Protein AF-J4CDX4-F1 (afdb_monomer_lite)

Structure (mmCIF, N/CA/C/O backbone):
data_AF-J4CDX4-F1
#
_entry.id   AF-J4CDX4-F1
#
loop_
_atom_site.group_PDB
_atom_site.id
_atom_site.type_symbol
_atom_site.label_atom_id
_atom_site.label_alt_id
_atom_site.label_comp_id
_atom_site.label_asym_id
_atom_site.label_entity_id
_atom_site.label_seq_id
_atom_site.pdbx_PDB_ins_code
_atom_site.Cartn_x
_atom_site.Cartn_y
_atom_site.Cartn_z
_atom_site.occupancy
_atom_site.B_iso_or_equiv
_atom_site.auth_seq_id
_atom_site.auth_comp_id
_atom_site.auth_asym_id
_atom_site.auth_atom_id
_atom_site.pdbx_PDB_model_num
ATOM 1 N N . MET A 1 1 ? 7.674 -5.686 -37.177 1.00 48.81 1 MET A N 1
ATOM 2 C CA . MET A 1 1 ? 8.378 -5.517 -35.895 1.00 48.81 1 MET A CA 1
ATOM 3 C C . MET A 1 1 ? 8.408 -4.025 -35.681 1.00 48.81 1 MET A C 1
ATOM 5 O O . MET A 1 1 ? 9.216 -3.351 -36.311 1.00 48.81 1 MET A O 1
ATOM 9 N N . THR A 1 2 ? 7.342 -3.503 -35.084 1.00 55.25 2 THR A N 1
ATOM 10 C CA . THR A 1 2 ? 7.049 -2.072 -35.105 1.00 55.25 2 THR A CA 1
ATOM 11 C C . THR A 1 2 ? 7.727 -1.428 -33.908 1.00 55.25 2 THR A C 1
ATOM 13 O O . THR A 1 2 ? 7.563 -1.885 -32.787 1.00 55.25 2 THR A O 1
ATOM 16 N N . ALA A 1 3 ? 8.506 -0.376 -34.158 1.00 59.97 3 ALA A N 1
ATOM 17 C CA . ALA A 1 3 ? 9.281 0.347 -33.147 1.00 59.97 3 ALA A CA 1
ATOM 18 C C . ALA A 1 3 ? 8.435 0.959 -32.011 1.00 59.97 3 ALA A C 1
ATOM 20 O O . ALA A 1 3 ? 8.993 1.494 -31.064 1.00 59.97 3 ALA A O 1
ATOM 21 N N . SER A 1 4 ? 7.105 0.890 -32.114 1.00 63.25 4 SER A N 1
ATOM 22 C CA . SER A 1 4 ? 6.165 1.314 -31.082 1.00 63.25 4 SER A CA 1
ATOM 23 C C . SER A 1 4 ? 6.011 0.307 -29.940 1.00 63.25 4 SER A C 1
ATOM 25 O O . SER A 1 4 ? 5.746 0.744 -28.829 1.00 63.25 4 SER A O 1
ATOM 27 N N . GLU A 1 5 ? 6.197 -0.995 -30.200 1.00 65.81 5 GLU A N 1
ATOM 28 C CA . GLU A 1 5 ? 5.993 -2.072 -29.210 1.00 65.81 5 GLU A CA 1
ATOM 29 C C . GLU A 1 5 ? 7.015 -1.975 -28.054 1.00 65.81 5 GLU A C 1
ATOM 31 O O . GLU A 1 5 ? 6.682 -2.128 -26.884 1.00 65.81 5 GLU A O 1
ATOM 36 N N . ASP A 1 6 ? 8.261 -1.594 -28.352 1.00 74.75 6 ASP A N 1
ATOM 37 C CA . ASP A 1 6 ? 9.307 -1.442 -27.334 1.00 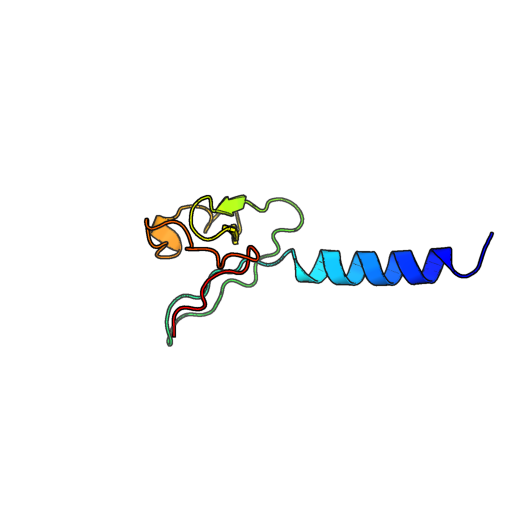74.75 6 ASP A CA 1
ATOM 38 C C . ASP A 1 6 ? 9.086 -0.226 -26.405 1.00 74.75 6 ASP A C 1
ATOM 40 O O . ASP A 1 6 ? 9.539 -0.215 -25.259 1.00 74.75 6 ASP A O 1
ATOM 44 N N . GLU A 1 7 ? 8.405 0.824 -26.877 1.00 83.19 7 GLU A N 1
ATOM 45 C CA . GLU A 1 7 ? 8.143 2.032 -26.083 1.00 83.19 7 GLU A CA 1
ATOM 46 C C . GLU A 1 7 ? 7.016 1.813 -25.063 1.00 83.19 7 GLU A C 1
ATOM 48 O O . GLU A 1 7 ? 7.076 2.334 -23.942 1.00 83.19 7 GLU A O 1
ATOM 53 N N . ASP A 1 8 ? 5.998 1.030 -25.429 1.00 82.62 8 ASP A N 1
ATOM 54 C CA . ASP A 1 8 ? 4.889 0.709 -24.533 1.00 82.62 8 ASP A CA 1
ATOM 55 C C . ASP A 1 8 ? 5.279 -0.293 -23.437 1.00 82.62 8 ASP A C 1
ATOM 57 O O . ASP A 1 8 ? 4.897 -0.094 -22.276 1.00 82.62 8 ASP A O 1
ATOM 61 N N . ASP A 1 9 ? 6.141 -1.264 -23.744 1.00 84.12 9 ASP A N 1
ATOM 62 C CA . ASP A 1 9 ? 6.728 -2.174 -22.756 1.00 84.12 9 ASP A CA 1
ATOM 63 C C . ASP A 1 9 ? 7.550 -1.425 -21.690 1.00 84.12 9 ASP A C 1
ATOM 65 O O . ASP A 1 9 ? 7.425 -1.684 -20.485 1.00 84.12 9 ASP A O 1
ATOM 69 N N . LEU A 1 10 ? 8.352 -0.433 -22.095 1.00 84.50 10 LEU A N 1
ATOM 70 C CA . LEU A 1 10 ? 9.126 0.394 -21.160 1.00 84.50 10 LEU A CA 1
ATOM 71 C C . LEU A 1 10 ? 8.228 1.226 -20.233 1.00 84.50 10 LEU A C 1
ATOM 73 O O . LEU A 1 10 ? 8.542 1.407 -19.048 1.00 84.50 10 LEU A O 1
ATOM 77 N N . LEU A 1 11 ? 7.103 1.721 -20.752 1.00 83.81 11 LEU A N 1
ATOM 78 C CA . LEU A 1 11 ? 6.125 2.473 -19.969 1.00 83.81 11 LEU A CA 1
ATOM 79 C C . LEU A 1 11 ? 5.407 1.556 -18.969 1.00 83.81 11 LEU A C 1
ATOM 81 O O . LEU A 1 11 ? 5.241 1.922 -17.800 1.00 83.81 11 LEU A O 1
ATOM 85 N N . LEU A 1 12 ? 5.046 0.342 -19.390 1.00 85.00 12 LEU A N 1
ATOM 86 C CA . LEU A 1 12 ? 4.401 -0.648 -18.534 1.00 85.00 12 LEU A CA 1
ATOM 87 C C . LEU A 1 12 ? 5.315 -1.072 -17.373 1.00 85.00 12 LEU A C 1
ATOM 89 O O . LEU A 1 12 ? 4.877 -1.106 -16.220 1.00 85.00 12 LEU A O 1
ATOM 93 N N . ASP A 1 13 ? 6.601 -1.309 -17.643 1.00 82.31 13 ASP A N 1
ATOM 94 C CA . ASP A 1 13 ? 7.579 -1.724 -16.631 1.00 82.31 13 ASP A CA 1
ATOM 95 C C . ASP A 1 13 ? 7.845 -0.623 -15.580 1.00 82.31 13 ASP A C 1
ATOM 97 O O . ASP A 1 13 ? 8.065 -0.909 -14.398 1.00 82.31 13 ASP A O 1
ATOM 101 N N . SER A 1 14 ? 7.756 0.654 -15.975 1.00 80.25 14 SER A N 1
ATOM 102 C CA . SER A 1 14 ? 7.838 1.799 -15.055 1.00 80.25 14 SER A CA 1
ATOM 103 C C . SER A 1 14 ? 6.666 1.833 -14.066 1.00 80.25 14 SER A C 1
ATOM 105 O O . SER A 1 14 ? 6.879 1.919 -12.852 1.00 80.25 14 SER A O 1
ATOM 107 N N . VAL A 1 15 ? 5.434 1.679 -14.562 1.00 80.19 15 VAL A N 1
ATOM 108 C CA . VAL A 1 15 ? 4.218 1.656 -13.728 1.00 80.19 15 VAL A CA 1
ATOM 109 C C . VAL A 1 15 ? 4.238 0.464 -12.776 1.00 80.19 15 VAL A C 1
ATOM 111 O O . VAL A 1 15 ? 3.923 0.583 -11.590 1.00 80.19 15 VAL A O 1
ATOM 114 N N . ILE A 1 16 ? 4.660 -0.695 -13.273 1.00 79.12 16 ILE A N 1
ATOM 115 C CA . ILE A 1 16 ? 4.781 -1.911 -12.477 1.00 79.12 16 ILE A CA 1
ATOM 116 C C . ILE A 1 16 ? 5.746 -1.694 -11.299 1.00 79.12 16 ILE A C 1
ATOM 118 O O . ILE A 1 16 ? 5.383 -1.984 -10.155 1.00 79.12 16 ILE A O 1
ATOM 122 N N . LYS A 1 17 ? 6.929 -1.113 -11.541 1.00 70.75 17 LYS A N 1
ATOM 123 C CA . LYS A 1 17 ? 7.908 -0.795 -10.485 1.00 70.75 17 LYS A CA 1
ATOM 124 C C . LYS A 1 17 ? 7.357 0.174 -9.442 1.00 70.75 17 LYS A C 1
ATOM 126 O O . LYS A 1 17 ? 7.612 -0.014 -8.254 1.00 70.75 17 LYS A O 1
ATOM 131 N N . GLU A 1 18 ? 6.578 1.170 -9.856 1.00 69.62 18 GLU A N 1
ATOM 132 C CA . GLU A 1 18 ? 5.995 2.148 -8.932 1.00 69.62 18 GLU A CA 1
ATOM 133 C C . GLU A 1 18 ? 4.952 1.511 -7.993 1.00 69.62 18 GLU A C 1
ATOM 135 O O . GLU A 1 18 ? 4.902 1.813 -6.798 1.00 69.62 18 GLU A O 1
ATOM 140 N N . THR A 1 19 ? 4.164 0.555 -8.493 1.00 70.38 19 THR A N 1
ATOM 141 C CA . THR A 1 19 ? 3.097 -0.099 -7.708 1.00 70.38 19 THR A CA 1
ATOM 142 C C . THR A 1 19 ? 3.586 -1.154 -6.710 1.00 70.38 19 THR A C 1
ATOM 144 O O . THR A 1 19 ? 2.808 -1.638 -5.883 1.00 70.38 19 THR A O 1
ATOM 147 N N . TRP A 1 20 ? 4.861 -1.540 -6.767 1.00 82.19 20 TRP A N 1
ATOM 148 C CA . TRP A 1 20 ? 5.413 -2.678 -6.030 1.00 82.19 20 TRP A CA 1
ATOM 149 C C . TRP A 1 20 ? 6.151 -2.292 -4.752 1.00 82.19 20 TRP A C 1
ATOM 151 O O . TRP A 1 20 ? 7.059 -2.994 -4.319 1.00 82.19 20 TRP A O 1
ATOM 161 N N . THR A 1 21 ? 5.720 -1.240 -4.064 1.00 85.81 21 THR A N 1
ATOM 162 C CA . THR A 1 21 ? 6.311 -0.815 -2.786 1.00 85.81 21 THR A CA 1
ATOM 163 C C . THR A 1 21 ? 5.303 -0.885 -1.641 1.00 85.81 21 THR A C 1
ATOM 165 O O . THR A 1 21 ? 4.093 -0.739 -1.823 1.00 85.81 21 THR A O 1
ATOM 168 N N . CYS A 1 22 ? 5.789 -1.173 -0.434 1.00 88.06 22 CYS A N 1
ATOM 169 C CA . CYS A 1 22 ? 4.948 -1.210 0.757 1.00 88.06 22 CYS A CA 1
ATOM 170 C C . CYS A 1 22 ? 4.484 0.205 1.150 1.00 88.06 22 CYS A C 1
ATOM 172 O O . CYS A 1 22 ? 5.296 1.058 1.487 1.00 88.06 22 CYS A O 1
ATOM 174 N N . HIS A 1 23 ? 3.172 0.445 1.220 1.00 83.38 23 HIS A N 1
ATOM 175 C CA . HIS A 1 23 ? 2.614 1.752 1.605 1.00 83.38 23 HIS A CA 1
ATOM 176 C C . HIS A 1 23 ? 2.557 1.961 3.143 1.00 83.38 23 HIS A C 1
ATOM 178 O O . HIS A 1 23 ? 1.698 2.677 3.672 1.00 83.38 23 HIS A O 1
ATOM 184 N N . TYR A 1 24 ? 3.424 1.312 3.922 1.00 85.19 24 TYR A N 1
ATOM 185 C CA . TYR A 1 24 ? 3.440 1.508 5.374 1.00 85.19 24 TYR A CA 1
ATOM 186 C C . TYR A 1 24 ? 4.170 2.804 5.734 1.00 85.19 24 TYR A C 1
ATOM 188 O O . TYR A 1 24 ? 5.383 2.912 5.557 1.00 85.19 24 TYR A O 1
ATOM 196 N N . VAL A 1 25 ? 3.417 3.772 6.259 1.00 81.31 25 VAL A N 1
ATOM 197 C CA . VAL A 1 25 ? 3.926 5.049 6.770 1.00 81.31 25 VAL A CA 1
ATOM 198 C C . VAL A 1 25 ? 3.514 5.146 8.238 1.00 81.31 25 VAL A C 1
ATOM 200 O O . VAL A 1 25 ? 2.390 5.566 8.529 1.00 81.31 25 VAL A O 1
ATOM 203 N N . PRO A 1 26 ? 4.360 4.689 9.170 1.00 72.44 26 PRO A N 1
ATOM 204 C CA . PRO A 1 26 ? 4.139 4.965 10.577 1.00 72.44 26 PRO A CA 1
ATOM 205 C C . PRO A 1 26 ? 4.326 6.471 10.816 1.00 72.44 26 PRO A C 1
ATOM 207 O O . PRO A 1 26 ? 5.002 7.139 10.039 1.00 72.44 26 PRO A O 1
ATOM 210 N N . GLY A 1 27 ? 3.644 7.029 11.821 1.00 67.69 27 GLY A N 1
ATOM 211 C CA . GLY A 1 27 ? 3.581 8.480 12.056 1.00 67.69 27 GLY A CA 1
ATOM 212 C C . GLY A 1 27 ? 4.950 9.175 12.158 1.00 67.69 27 GLY A C 1
ATOM 213 O O . GLY A 1 27 ? 5.984 8.521 12.172 1.00 67.69 27 GLY A O 1
ATOM 214 N N . ALA A 1 28 ? 4.934 10.508 12.280 1.00 60.50 28 ALA A N 1
ATOM 215 C CA . ALA A 1 28 ? 6.022 11.472 12.019 1.00 60.50 28 ALA A CA 1
ATOM 216 C C . ALA A 1 28 ? 7.467 11.175 12.501 1.00 60.50 28 ALA A C 1
ATOM 218 O O . ALA A 1 28 ? 8.373 11.891 12.092 1.00 60.50 28 ALA A O 1
ATOM 219 N N . ASN A 1 29 ? 7.710 10.155 13.326 1.00 61.75 29 ASN A N 1
ATOM 220 C CA . ASN A 1 29 ? 9.024 9.804 13.869 1.00 61.75 29 ASN A CA 1
ATOM 221 C C . ASN A 1 29 ? 9.522 8.393 13.503 1.00 61.75 29 ASN A C 1
ATOM 223 O O . ASN A 1 29 ? 10.560 7.982 14.016 1.00 61.75 29 ASN A O 1
ATOM 227 N N . LEU A 1 30 ? 8.819 7.629 12.658 1.00 70.19 30 LEU A N 1
ATOM 228 C CA . LEU A 1 30 ? 9.227 6.262 12.312 1.00 70.19 30 LEU A CA 1
ATOM 229 C C . LEU A 1 30 ? 9.408 6.110 10.788 1.00 70.19 30 LEU A C 1
ATOM 231 O O . LEU A 1 30 ? 8.610 6.652 10.021 1.00 70.19 30 LEU A O 1
ATOM 235 N N . PRO A 1 31 ? 10.456 5.403 10.317 1.00 77.00 31 PRO A N 1
ATOM 236 C CA . PRO A 1 31 ? 10.714 5.266 8.890 1.00 77.00 31 PRO A CA 1
ATOM 237 C C . PRO A 1 31 ? 9.594 4.486 8.194 1.00 77.00 31 PRO A C 1
ATOM 239 O O . PRO A 1 31 ? 9.154 3.432 8.656 1.00 77.00 31 PRO A O 1
ATOM 242 N N . SER A 1 32 ? 9.162 4.998 7.041 1.00 82.75 32 SER A N 1
ATOM 243 C CA . SER A 1 32 ? 8.279 4.283 6.120 1.00 82.75 32 SER A CA 1
ATOM 244 C C . SER A 1 32 ? 8.924 2.984 5.641 1.00 82.75 32 SER A C 1
ATOM 246 O O . SER A 1 32 ? 10.130 2.937 5.388 1.00 82.75 32 SER A O 1
ATOM 248 N N . CYS A 1 33 ? 8.124 1.934 5.463 1.00 85.50 33 CYS A N 1
ATOM 249 C CA . CYS A 1 33 ? 8.631 0.664 4.954 1.00 85.50 33 CYS A CA 1
ATOM 250 C C . CYS A 1 33 ? 8.984 0.794 3.472 1.00 85.50 33 CYS A C 1
ATOM 252 O O . CYS A 1 33 ? 8.117 1.078 2.655 1.00 85.50 33 CYS A O 1
ATOM 254 N N . LYS A 1 34 ? 10.243 0.524 3.124 1.00 80.94 34 LYS A N 1
ATOM 255 C CA . LYS A 1 34 ? 10.734 0.542 1.739 1.00 80.94 34 LYS A CA 1
ATOM 256 C C . LYS A 1 34 ? 10.884 -0.862 1.139 1.00 80.94 34 LYS A C 1
ATOM 258 O O . LYS A 1 34 ? 11.684 -1.060 0.239 1.00 80.94 34 LYS A O 1
ATOM 263 N N . GLU A 1 35 ? 10.164 -1.843 1.683 1.00 83.88 35 GLU A N 1
ATOM 264 C CA . GLU A 1 35 ? 10.258 -3.234 1.232 1.00 83.88 35 GLU A CA 1
ATOM 265 C C . GLU A 1 35 ? 9.457 -3.451 -0.057 1.00 83.88 35 GLU A C 1
ATOM 267 O O . GLU A 1 35 ? 8.287 -3.053 -0.151 1.00 83.88 35 GLU A O 1
ATOM 272 N N . ASP A 1 36 ? 10.096 -4.095 -1.035 1.00 83.31 36 ASP A N 1
ATOM 273 C CA . ASP A 1 36 ? 9.501 -4.424 -2.322 1.00 83.31 36 ASP A CA 1
ATOM 274 C C . ASP A 1 36 ? 8.416 -5.495 -2.165 1.00 83.31 36 ASP A C 1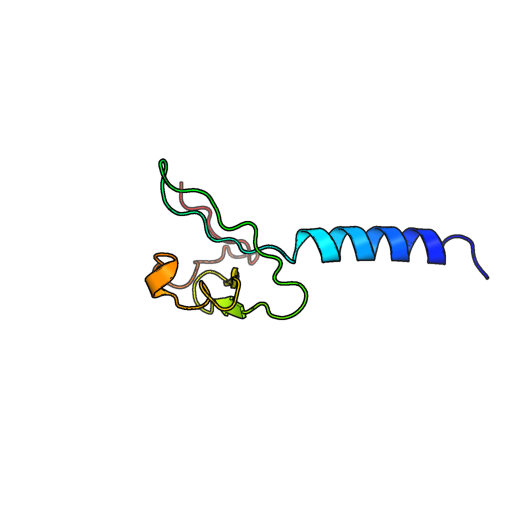
ATOM 276 O O . ASP A 1 36 ? 8.616 -6.588 -1.637 1.00 83.31 36 ASP A O 1
ATOM 280 N N . THR A 1 37 ? 7.237 -5.185 -2.685 1.00 83.69 37 THR A N 1
ATOM 281 C CA . THR A 1 37 ? 6.073 -6.077 -2.754 1.00 83.69 37 THR A CA 1
ATOM 282 C C . THR A 1 37 ? 5.933 -6.738 -4.127 1.00 83.69 37 THR A C 1
ATOM 284 O O . THR A 1 37 ? 4.900 -7.340 -4.414 1.00 83.69 37 THR A O 1
ATOM 287 N N . LYS A 1 38 ? 6.989 -6.660 -4.957 1.00 80.25 38 LYS A N 1
ATOM 288 C CA . LYS A 1 38 ? 7.084 -7.259 -6.300 1.00 80.25 38 LYS A CA 1
ATOM 289 C C . LYS A 1 38 ? 6.767 -8.752 -6.299 1.00 80.25 38 LYS A C 1
ATOM 291 O O . LYS A 1 38 ? 6.032 -9.225 -7.156 1.00 80.25 38 LYS A O 1
ATOM 296 N N . VAL A 1 39 ? 7.327 -9.485 -5.336 1.00 77.44 39 VAL A N 1
ATOM 297 C CA . VAL A 1 39 ? 7.162 -10.945 -5.244 1.00 77.44 39 VAL A CA 1
ATOM 298 C C . VAL A 1 39 ? 5.948 -11.306 -4.391 1.00 77.44 39 VAL A C 1
ATOM 300 O O . VAL A 1 39 ? 5.151 -12.154 -4.778 1.00 77.44 39 VAL A O 1
ATOM 303 N N . VAL A 1 40 ? 5.783 -10.651 -3.235 1.00 80.25 40 VAL A N 1
ATOM 304 C CA . VAL A 1 40 ? 4.661 -10.911 -2.324 1.00 80.25 40 VAL A CA 1
ATOM 305 C C . VAL A 1 40 ? 4.108 -9.601 -1.769 1.00 80.25 40 VAL A C 1
ATOM 307 O O . VAL A 1 40 ? 4.596 -9.054 -0.777 1.00 80.25 40 VAL A O 1
ATOM 310 N N . GLY A 1 41 ? 3.055 -9.111 -2.419 1.00 86.38 41 GLY A N 1
ATOM 311 C CA . GLY A 1 41 ? 2.250 -7.981 -1.971 1.00 86.38 41 GLY A CA 1
ATOM 312 C C . GLY A 1 41 ? 0.858 -8.429 -1.545 1.00 86.38 41 GLY A C 1
ATOM 313 O O . GLY A 1 41 ? 0.224 -9.236 -2.220 1.00 86.38 41 GLY A O 1
ATOM 314 N N . HIS A 1 42 ? 0.371 -7.889 -0.431 1.00 87.12 42 HIS A N 1
ATOM 315 C CA . HIS A 1 42 ? -1.002 -8.085 0.018 1.00 87.12 42 HIS A CA 1
ATOM 316 C C . HIS A 1 42 ? -1.767 -6.766 -0.009 1.00 87.12 42 HIS A C 1
ATOM 318 O O . HIS A 1 42 ? -1.336 -5.767 0.572 1.00 87.12 42 HIS A O 1
ATOM 324 N N . ASP A 1 43 ? -2.933 -6.790 -0.646 1.00 87.31 43 ASP A N 1
ATOM 325 C CA . ASP A 1 43 ? -3.828 -5.646 -0.746 1.00 87.31 43 ASP A CA 1
ATOM 326 C C . ASP A 1 43 ? -4.826 -5.644 0.419 1.00 87.31 43 ASP A C 1
ATOM 328 O O . ASP A 1 43 ? -5.569 -6.603 0.655 1.00 87.31 43 ASP A O 1
ATOM 332 N N . CYS A 1 44 ? -4.839 -4.556 1.188 1.00 86.12 44 CYS A N 1
ATOM 333 C CA . CYS A 1 44 ? -5.723 -4.437 2.341 1.00 86.12 44 CYS A CA 1
ATOM 334 C C . CYS A 1 44 ? -7.176 -4.202 1.903 1.00 86.12 44 CYS A C 1
ATOM 336 O O . CYS A 1 44 ? -7.472 -3.265 1.161 1.00 86.12 44 CYS A O 1
ATOM 338 N N . LYS A 1 45 ? -8.119 -4.992 2.433 1.00 82.50 45 LYS A N 1
ATOM 339 C CA . LYS A 1 45 ? -9.552 -4.907 2.085 1.00 82.50 45 LYS A CA 1
ATOM 340 C C . LYS A 1 45 ? -10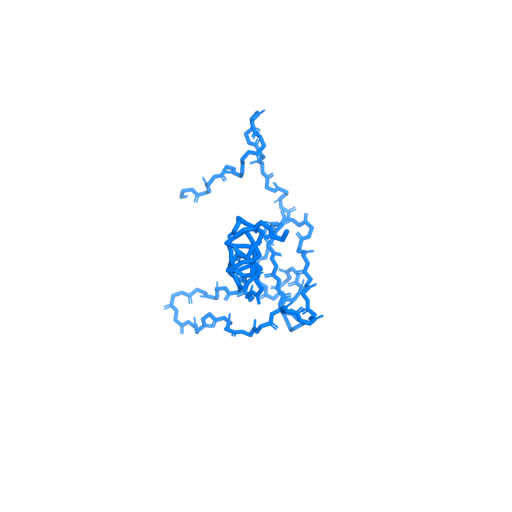.207 -3.566 2.449 1.00 82.50 45 LYS A C 1
ATOM 342 O O . LYS A 1 45 ? -11.207 -3.195 1.841 1.00 82.50 45 LYS A O 1
ATOM 347 N N . TYR A 1 46 ? -9.656 -2.840 3.421 1.00 82.50 46 TYR A N 1
ATOM 348 C CA . TYR A 1 46 ? -10.248 -1.602 3.934 1.00 82.50 46 TYR A CA 1
ATOM 349 C C . TYR A 1 46 ? -9.717 -0.360 3.216 1.00 82.50 46 TYR A C 1
ATOM 351 O O . TYR A 1 46 ? -10.503 0.444 2.714 1.00 82.50 46 TYR A O 1
ATOM 359 N N . CYS A 1 47 ? -8.388 -0.210 3.143 1.00 80.62 47 CYS A N 1
ATOM 360 C CA . CYS A 1 47 ? -7.736 0.957 2.542 1.00 80.62 47 CYS A CA 1
ATOM 361 C C . CYS A 1 47 ? -7.308 0.756 1.080 1.00 80.62 47 CYS A C 1
ATOM 363 O O . CYS A 1 47 ? -6.918 1.736 0.450 1.00 80.62 47 CYS A O 1
ATOM 365 N N . LYS A 1 48 ? -7.400 -0.472 0.540 1.00 81.19 48 LYS A N 1
ATOM 366 C CA . LYS A 1 48 ? -6.989 -0.848 -0.828 1.00 81.19 48 LYS A CA 1
ATOM 367 C C . LYS A 1 48 ? -5.557 -0.431 -1.181 1.00 81.19 48 LYS A C 1
ATOM 369 O O . LYS A 1 48 ? -5.263 -0.097 -2.322 1.00 81.19 48 LYS A O 1
ATOM 374 N N . ARG A 1 49 ? -4.678 -0.417 -0.179 1.00 84.69 49 ARG A N 1
ATOM 375 C CA . ARG A 1 49 ? -3.240 -0.179 -0.338 1.00 84.69 49 ARG A CA 1
ATOM 376 C C . ARG A 1 49 ? -2.491 -1.505 -0.277 1.00 84.69 49 ARG A C 1
ATOM 378 O O . ARG A 1 49 ? -2.942 -2.424 0.415 1.00 84.69 49 ARG A O 1
ATOM 385 N N . ARG A 1 50 ? -1.350 -1.561 -0.964 1.00 86.75 50 ARG A N 1
ATOM 386 C CA . ARG A 1 50 ? -0.454 -2.716 -1.004 1.00 86.75 50 ARG A CA 1
ATOM 387 C C . ARG A 1 50 ? 0.574 -2.653 0.125 1.00 86.75 50 ARG A C 1
ATOM 389 O O . ARG A 1 50 ? 1.174 -1.609 0.386 1.00 86.75 50 ARG A O 1
ATOM 396 N N . PHE A 1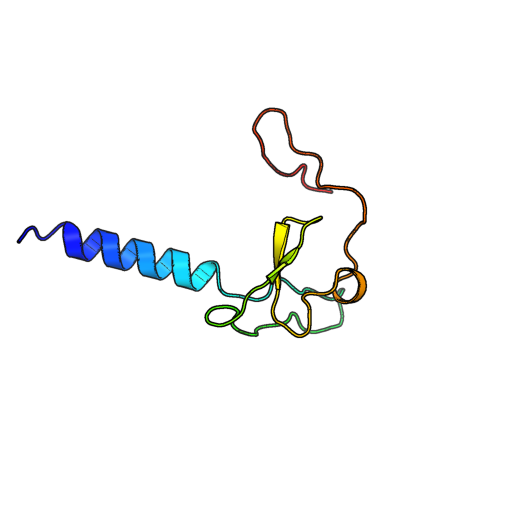 51 ? 0.768 -3.782 0.798 1.00 88.25 51 PHE A N 1
ATOM 397 C CA . PHE A 1 51 ? 1.704 -3.940 1.909 1.00 88.25 51 PHE A CA 1
ATOM 398 C C . PHE A 1 51 ? 2.531 -5.217 1.752 1.00 88.25 51 PHE A C 1
ATOM 400 O O . PHE A 1 51 ? 2.076 -6.193 1.150 1.00 88.25 51 PHE A O 1
ATOM 407 N N . CYS A 1 52 ? 3.737 -5.230 2.322 1.00 90.25 52 CYS A N 1
ATOM 408 C CA . CYS A 1 52 ? 4.550 -6.442 2.414 1.00 90.25 52 CYS A CA 1
ATOM 409 C C . CYS A 1 52 ? 3.965 -7.433 3.435 1.00 90.25 52 CYS A C 1
ATOM 411 O O . CYS A 1 52 ? 3.078 -7.095 4.224 1.00 90.25 52 CYS A O 1
ATOM 413 N N . ILE A 1 53 ? 4.493 -8.659 3.466 1.00 87.94 53 ILE A N 1
ATOM 414 C CA . ILE A 1 53 ? 4.039 -9.734 4.370 1.00 87.94 53 ILE A CA 1
ATOM 415 C C . ILE A 1 53 ? 4.029 -9.290 5.844 1.00 87.94 53 ILE A C 1
ATOM 417 O O . ILE A 1 53 ? 3.115 -9.655 6.582 1.00 87.94 53 ILE A O 1
ATOM 421 N N . LYS A 1 54 ? 4.996 -8.459 6.255 1.00 86.44 54 LYS A N 1
ATOM 422 C CA . LYS A 1 54 ? 5.127 -7.946 7.630 1.00 86.44 54 LYS A CA 1
ATOM 423 C C . LYS A 1 54 ? 4.033 -6.935 8.000 1.00 86.44 54 LYS A C 1
ATOM 425 O O . LYS A 1 54 ? 3.599 -6.907 9.145 1.00 86.44 54 LYS A O 1
ATOM 430 N N . HIS A 1 55 ? 3.555 -6.148 7.033 1.00 86.56 55 HIS A N 1
ATOM 431 C CA . HIS A 1 55 ? 2.600 -5.048 7.251 1.00 86.56 55 HIS A CA 1
ATOM 432 C C . HIS A 1 55 ? 1.198 -5.314 6.671 1.00 86.56 55 HIS A C 1
ATOM 434 O O . HIS A 1 55 ? 0.341 -4.427 6.646 1.00 86.56 55 HIS A O 1
ATOM 440 N N . ARG A 1 56 ? 0.938 -6.543 6.199 1.00 86.31 56 ARG A N 1
ATOM 441 C CA . ARG A 1 56 ? -0.353 -6.944 5.610 1.00 86.31 56 ARG A CA 1
ATOM 442 C C . ARG A 1 56 ? -1.524 -6.838 6.588 1.00 86.31 56 ARG A C 1
ATOM 444 O O . ARG A 1 56 ? -2.668 -6.689 6.166 1.00 86.31 56 ARG A O 1
ATOM 451 N N . ALA A 1 57 ? -1.255 -6.969 7.887 1.00 83.62 57 ALA A N 1
ATOM 452 C CA . ALA A 1 57 ? -2.290 -6.985 8.906 1.00 83.62 57 ALA A CA 1
ATOM 453 C C . ALA A 1 57 ? -2.846 -5.565 9.121 1.00 83.62 57 ALA A C 1
ATOM 455 O O . ALA A 1 57 ? -2.062 -4.629 9.297 1.00 83.62 57 ALA A O 1
ATOM 456 N N . PRO A 1 58 ? -4.177 -5.379 9.150 1.00 80.00 58 PRO A N 1
ATOM 457 C CA . PRO A 1 58 ? -4.789 -4.061 9.321 1.00 80.00 58 PRO A CA 1
ATOM 458 C C . PRO A 1 58 ? -4.381 -3.378 10.632 1.00 80.00 58 PRO A C 1
ATOM 460 O O . PRO A 1 58 ? -4.293 -2.155 10.673 1.00 80.00 58 PRO A O 1
ATOM 463 N N . GLU A 1 59 ? -4.073 -4.151 11.673 1.00 79.88 59 GLU A N 1
ATOM 464 C CA . GLU A 1 59 ? -3.600 -3.641 12.963 1.00 79.88 59 GLU A CA 1
ATOM 465 C C . GLU A 1 59 ? -2.206 -3.005 12.857 1.00 79.88 59 GLU A C 1
ATOM 467 O O . GLU A 1 59 ? -1.976 -1.930 13.403 1.00 79.88 59 GLU A O 1
ATOM 472 N N . THR A 1 60 ? -1.299 -3.607 12.078 1.00 79.69 60 THR A N 1
ATOM 473 C CA . THR A 1 60 ? 0.101 -3.149 11.959 1.00 79.69 60 THR A CA 1
ATOM 474 C C . THR A 1 60 ? 0.235 -1.784 11.293 1.00 79.69 60 THR A C 1
ATOM 476 O O . THR A 1 60 ? 1.104 -1.005 11.671 1.00 79.69 60 THR A O 1
ATOM 479 N N . HIS A 1 61 ? -0.643 -1.467 10.336 1.00 81.00 61 HIS A N 1
ATOM 480 C CA . HIS A 1 61 ? -0.654 -0.182 9.634 1.00 81.00 61 HIS A CA 1
ATOM 481 C C . HIS A 1 61 ? -1.765 0.769 10.089 1.00 81.00 61 HIS A C 1
ATOM 483 O O . HIS A 1 61 ? -2.031 1.762 9.410 1.00 81.00 61 HIS A O 1
ATOM 489 N N . GLY A 1 62 ? -2.419 0.480 11.221 1.00 74.94 62 GLY A N 1
ATOM 490 C CA . GLY A 1 62 ? -3.445 1.354 11.794 1.00 74.94 62 GLY A CA 1
ATOM 491 C C . GLY A 1 62 ? -4.631 1.580 10.855 1.00 74.94 62 GLY A C 1
ATOM 492 O O . GLY A 1 62 ? -5.121 2.703 10.706 1.00 74.94 62 GLY A O 1
ATOM 493 N N . CYS A 1 63 ? -5.071 0.531 10.159 1.00 80.50 63 CYS A N 1
ATOM 494 C CA . CYS A 1 63 ? -6.145 0.639 9.188 1.00 80.50 63 CYS A CA 1
ATOM 495 C C . CYS A 1 63 ? -7.453 1.064 9.864 1.00 80.50 63 CYS A C 1
ATOM 497 O O . CYS A 1 63 ? -7.934 0.412 10.789 1.00 80.50 63 CYS A O 1
ATOM 499 N N . SER A 1 64 ? -8.089 2.129 9.369 1.00 68.12 64 SER A N 1
ATOM 500 C CA . SER A 1 64 ? -9.468 2.427 9.759 1.00 68.12 64 SER A CA 1
ATOM 501 C C . SER A 1 64 ? -10.380 1.304 9.262 1.00 68.12 64 SER A C 1
ATOM 503 O O . SER A 1 64 ? -10.491 1.095 8.059 1.00 68.12 64 SER A O 1
ATOM 505 N N . THR A 1 65 ? -11.110 0.658 10.172 1.00 63.22 65 THR A N 1
ATOM 506 C CA . THR A 1 65 ? -12.135 -0.365 9.871 1.00 63.22 65 THR A CA 1
ATOM 507 C C . THR A 1 65 ? -13.275 0.146 8.983 1.00 63.22 65 THR A C 1
ATOM 509 O O . THR A 1 65 ? -14.075 -0.629 8.464 1.00 63.22 65 THR A O 1
ATOM 512 N N . LYS A 1 66 ? -13.356 1.465 8.781 1.00 62.62 66 LYS A N 1
ATOM 513 C CA . LYS A 1 66 ? -14.311 2.097 7.876 1.00 62.62 66 LYS A CA 1
ATOM 514 C C . LYS A 1 66 ? -13.823 1.915 6.433 1.00 62.62 66 LYS A C 1
ATOM 516 O O . LYS A 1 66 ? -12.752 2.438 6.115 1.00 62.62 66 LYS A O 1
ATOM 521 N N . PRO A 1 67 ? -14.599 1.260 5.550 1.00 62.44 67 PRO A N 1
ATOM 522 C CA . PRO A 1 67 ? -14.251 1.182 4.138 1.00 62.44 67 PRO A CA 1
ATOM 523 C C . PRO A 1 67 ? -14.080 2.595 3.574 1.00 62.44 67 PRO A C 1
ATOM 525 O O . PRO A 1 67 ? -14.811 3.523 3.943 1.00 62.44 67 PRO A O 1
ATOM 528 N N . VAL A 1 68 ? -13.090 2.773 2.698 1.00 66.31 68 VAL A N 1
ATOM 529 C CA . VAL A 1 68 ? -12.846 4.058 2.037 1.00 66.31 68 VAL A CA 1
ATOM 530 C C . VAL A 1 68 ? -14.118 4.476 1.302 1.00 66.31 68 VAL A C 1
ATOM 532 O O . VAL A 1 68 ? -14.539 3.828 0.344 1.00 66.31 68 VAL A O 1
ATOM 535 N N . LYS A 1 69 ? -14.744 5.569 1.755 1.00 61.69 69 LYS A N 1
ATOM 536 C CA . LYS A 1 69 ? -15.896 6.155 1.066 1.00 61.69 69 LYS A CA 1
ATOM 537 C C . LYS A 1 69 ? -15.415 6.660 -0.288 1.00 61.69 69 LYS A C 1
ATOM 539 O O . LYS A 1 69 ? -14.603 7.585 -0.353 1.00 61.69 69 LYS A O 1
ATOM 544 N N . LEU A 1 70 ? -15.895 6.035 -1.354 1.00 66.94 70 LEU A N 1
ATOM 545 C CA . LEU A 1 70 ? -15.623 6.481 -2.710 1.00 66.94 70 LEU A CA 1
ATOM 546 C C . LEU A 1 70 ? -16.551 7.652 -3.054 1.00 66.94 70 LEU A C 1
ATOM 548 O O . LEU A 1 70 ? -17.671 7.762 -2.552 1.00 66.94 70 LEU A O 1
ATOM 552 N N . THR A 1 71 ? -16.075 8.571 -3.886 1.00 74.44 71 THR A N 1
ATOM 553 C CA . THR A 1 71 ? -16.945 9.536 -4.561 1.00 74.44 71 THR A CA 1
ATOM 554 C C . THR A 1 71 ? -17.853 8.796 -5.549 1.00 74.44 71 THR A C 1
ATOM 556 O O . THR A 1 71 ? -17.590 7.647 -5.902 1.00 74.44 71 THR A O 1
ATOM 559 N N . LYS A 1 72 ? -18.883 9.473 -6.074 1.00 77.00 72 LYS A N 1
ATOM 560 C CA . LYS A 1 72 ? -19.716 8.940 -7.170 1.00 77.00 72 LYS A CA 1
ATOM 561 C C . LYS A 1 72 ? -18.918 8.525 -8.424 1.00 77.00 72 LYS A C 1
ATOM 563 O O . LYS A 1 72 ? -19.449 7.819 -9.264 1.00 77.00 72 LYS A O 1
ATOM 568 N N . TYR A 1 73 ? -17.651 8.941 -8.524 1.00 74.25 73 TYR A N 1
ATOM 569 C CA . TYR A 1 73 ? -16.710 8.604 -9.597 1.00 74.25 73 TYR A CA 1
ATOM 570 C C . TYR A 1 73 ? -15.629 7.595 -9.164 1.00 74.25 73 TYR A C 1
ATOM 572 O O . TYR A 1 73 ? -14.561 7.544 -9.763 1.00 74.25 73 TYR A O 1
ATOM 580 N N . GLY A 1 74 ? -15.836 6.852 -8.072 1.00 64.38 74 GLY A N 1
ATOM 581 C CA . GLY A 1 74 ? -14.916 5.792 -7.644 1.00 64.38 74 GLY A CA 1
ATOM 582 C C . GLY A 1 74 ? -13.594 6.270 -7.029 1.00 64.38 74 GLY A C 1
ATOM 583 O O . GLY A 1 74 ? -12.742 5.442 -6.721 1.00 64.38 74 GLY A O 1
ATOM 584 N N . ARG A 1 75 ? -13.401 7.580 -6.804 1.00 64.56 75 ARG A N 1
ATOM 585 C CA . ARG A 1 75 ? -12.172 8.101 -6.174 1.00 64.56 75 ARG A CA 1
ATOM 586 C C . ARG A 1 75 ? -12.256 8.026 -4.646 1.00 64.56 75 ARG A C 1
ATOM 588 O O . ARG A 1 75 ? -13.290 8.419 -4.101 1.00 64.56 75 ARG A O 1
ATOM 595 N N . PRO A 1 76 ? -11.194 7.609 -3.936 1.00 64.25 76 PRO A N 1
ATOM 596 C CA . PRO A 1 76 ? -11.107 7.736 -2.484 1.00 64.25 76 PRO A CA 1
ATOM 597 C C . PRO A 1 76 ? -11.389 9.175 -2.039 1.00 64.25 76 PRO A C 1
ATOM 599 O O . PRO A 1 76 ? -10.753 10.109 -2.526 1.00 64.25 76 PRO A O 1
ATOM 602 N N . LYS A 1 77 ? -12.334 9.386 -1.115 1.00 57.88 77 LYS A N 1
ATOM 603 C CA . LYS A 1 77 ? -12.484 10.685 -0.442 1.00 57.88 77 LYS A CA 1
ATOM 604 C C . LYS A 1 77 ? -11.218 10.918 0.390 1.00 57.88 77 LYS A C 1
ATOM 606 O O . LYS A 1 77 ? -11.056 10.285 1.434 1.00 57.88 77 LYS A O 1
ATOM 611 N N . LEU A 1 78 ? -10.317 11.773 -0.100 1.00 52.06 78 LEU A N 1
ATOM 612 C CA . LEU A 1 78 ? -9.103 12.178 0.609 1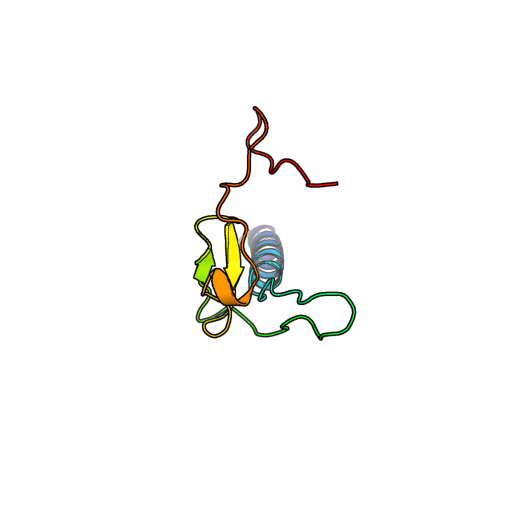.00 52.06 78 LEU A CA 1
ATOM 613 C C . LEU A 1 78 ? -9.512 12.688 1.999 1.00 52.06 78 LEU A C 1
ATOM 615 O O . LEU A 1 78 ? -10.300 13.631 2.101 1.00 52.06 78 LEU A O 1
ATOM 619 N N . LYS A 1 79 ? -9.055 12.015 3.060 1.00 53.34 79 LYS A N 1
ATOM 620 C CA . LYS A 1 79 ? -9.235 12.522 4.421 1.00 53.34 79 LYS A CA 1
ATOM 621 C C . LYS A 1 79 ? -8.273 13.698 4.571 1.00 53.34 79 LYS A C 1
ATOM 623 O O . LYS A 1 79 ? -7.072 13.504 4.413 1.00 53.34 79 LYS A O 1
ATOM 628 N N . LYS A 1 80 ? -8.849 14.886 4.730 1.00 37.56 80 LYS A N 1
ATOM 629 C CA . LYS A 1 80 ? -8.147 16.143 4.978 1.00 37.56 80 LYS A CA 1
ATOM 630 C C . LYS A 1 80 ? -7.670 16.184 6.423 1.00 37.56 80 LYS A C 1
ATOM 632 O O . LYS A 1 80 ? -8.399 15.610 7.267 1.00 37.56 80 LYS A O 1
#

InterPro domains:
  IPR000058 Zinc finger, AN1-type [PF01428] (30-66)
  IPR000058 Zinc finger, AN1-type [SM00154] (22-68)
  IPR035896 AN1-like Zinc finger [G3DSA:4.10.1110.10] (17-79)
  IPR035896 AN1-like Zinc finger [SSF118310] (11-66)

pLDDT: mean 75.74, std 10.99, range [37.56, 90.25]

Secondary structure (DSSP, 8-state):
--TTHHHHHHHHHHHHHHHTB-----STTSPPP--B-SSS-EE-TTT--EE-TTT-STTTTT--SS---B-TTS-B----

Foldseek 3Di:
DDPVVVVVVVVVVVVLQVLQAAQQDDDDPDDRGGDGCSPPWAQAPAARHTHHPVCNDCVNRVGDPHHQDADVVRHGPPDD

Organism: NCBI:txid869250

Sequence (80 aa):
MTASEDEDDLLLDSV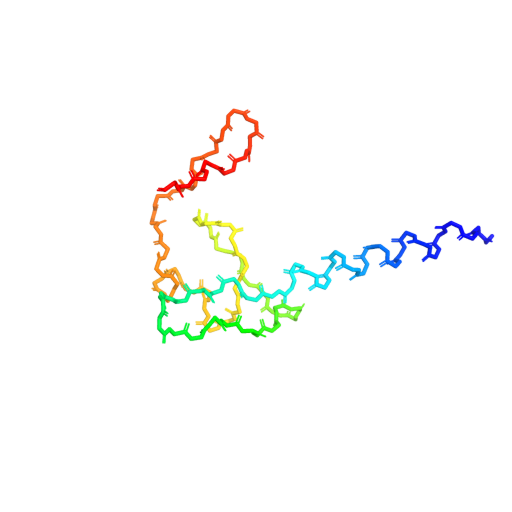IKETWTCHYVPGANLPSCKEDTKVVGHDCKYCKRRFCIKHRAPETHGCSTKPVKLTKYGRPKLKK

Radius of gyration: 16.07 Å; chains: 1; bounding box: 30×27×50 Å